Protein AF-A0A846NE81-F1 (afdb_monomer)

Secondary structure (DSSP, 8-state):
-HHHHH--SEEEEES-BPB-TTS-BB-TTS-B-TTT---THHHHH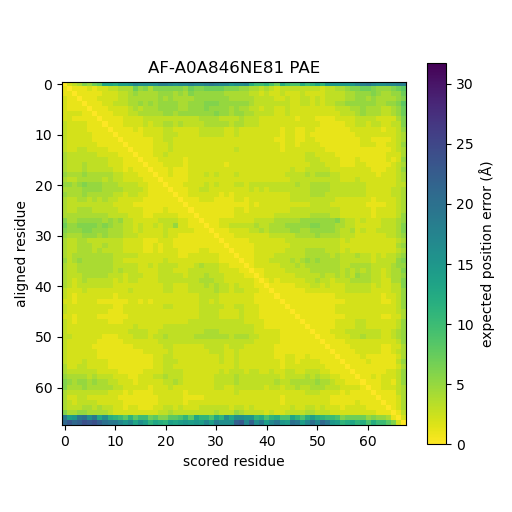HHHHTT-EEEEE-SSS-BTTS--

Solvent-accessible surface area (backbone atoms only — not comparable to full-atom values): 4160 Å² total; per-residue (Å²): 111,67,57,78,72,66,60,59,75,58,49,76,41,72,73,37,68,24,56,34,93,86,66,50,26,39,45,86,86,67,46,83,34,61,95,77,54,80,79,60,63,57,57,54,57,54,30,52,76,72,71,31,48,75,46,46,40,69,88,72,54,38,20,37,76,59,60,110

Structure (mmCIF, N/CA/C/O backbone):
data_AF-A0A846NE81-F1
#
_entry.id   AF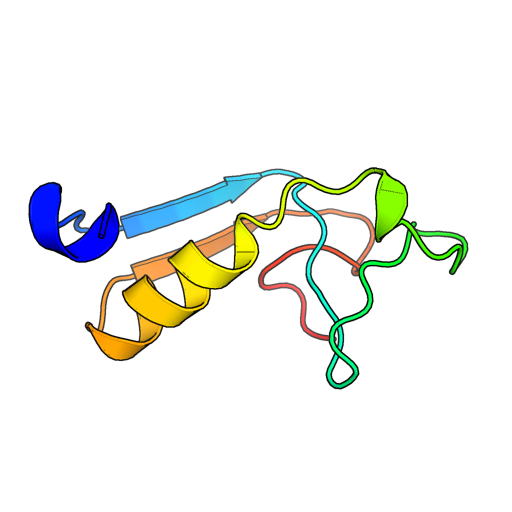-A0A846NE81-F1
#
loop_
_at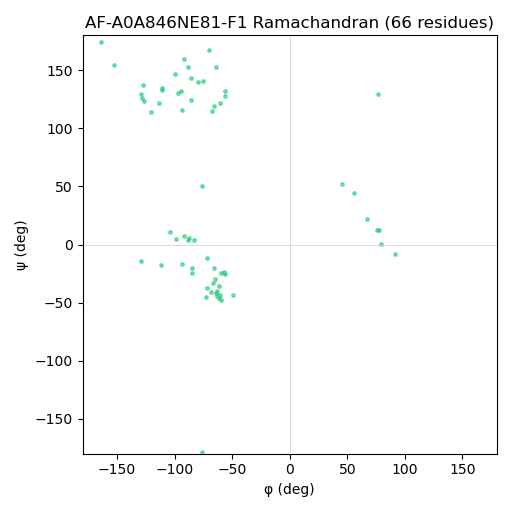om_site.group_PDB
_atom_site.id
_atom_site.type_symbol
_atom_site.label_atom_id
_atom_site.label_alt_id
_atom_site.label_comp_id
_atom_site.label_asym_id
_atom_site.label_entity_id
_atom_site.label_seq_id
_atom_site.pdbx_PDB_ins_code
_atom_site.Cartn_x
_atom_site.Cartn_y
_atom_site.Cartn_z
_atom_site.occupancy
_atom_site.B_iso_or_equiv
_atom_site.auth_seq_id
_atom_site.auth_comp_id
_atom_site.auth_asym_id
_atom_site.auth_atom_id
_atom_site.pdbx_PDB_model_num
ATOM 1 N N . GLN A 1 1 ? 2.516 3.762 14.030 1.00 75.75 1 GLN A N 1
ATOM 2 C CA . GLN A 1 1 ? 2.150 4.907 14.924 1.00 75.75 1 GLN A CA 1
ATOM 3 C C . GLN A 1 1 ? 0.828 5.566 14.524 1.00 75.75 1 GLN A C 1
ATOM 5 O O . GLN A 1 1 ? -0.009 5.776 15.389 1.00 75.75 1 GLN A O 1
ATOM 10 N N . MET A 1 2 ? 0.592 5.900 13.247 1.00 90.12 2 MET A N 1
ATOM 11 C CA . MET A 1 2 ? -0.676 6.541 12.849 1.00 90.12 2 MET A CA 1
ATOM 12 C C . MET A 1 2 ? -1.891 5.613 12.971 1.00 90.12 2 MET A C 1
ATOM 14 O O . MET A 1 2 ? -2.939 6.063 13.430 1.00 90.12 2 MET A O 1
ATOM 18 N N . ILE A 1 3 ? -1.755 4.336 12.590 1.00 94.25 3 ILE A N 1
ATOM 19 C CA . ILE A 1 3 ? -2.851 3.357 12.668 1.00 94.25 3 ILE A CA 1
ATOM 20 C C . ILE A 1 3 ? -3.321 3.170 14.115 1.00 94.25 3 ILE A C 1
ATOM 22 O O . ILE A 1 3 ? -4.516 3.246 14.386 1.00 94.25 3 ILE A O 1
ATOM 26 N N . GLU A 1 4 ? -2.380 3.020 15.046 1.00 90.00 4 GLU A N 1
ATOM 27 C CA . GLU A 1 4 ? -2.662 2.858 16.475 1.00 90.00 4 GLU A CA 1
ATOM 28 C C . GLU A 1 4 ? -3.336 4.094 17.094 1.00 90.00 4 GLU A C 1
ATOM 30 O O . GLU A 1 4 ? -4.291 3.960 17.861 1.00 90.00 4 GLU A O 1
ATOM 35 N N . THR A 1 5 ? -2.879 5.301 16.739 1.00 94.31 5 THR A N 1
ATOM 36 C CA . THR A 1 5 ? -3.429 6.553 17.281 1.00 94.31 5 THR A CA 1
ATOM 37 C C . THR A 1 5 ? -4.815 6.864 16.724 1.00 94.31 5 THR A C 1
ATOM 39 O O . THR A 1 5 ? -5.712 7.241 17.475 1.00 94.31 5 THR A O 1
ATOM 42 N N . LEU A 1 6 ? -5.004 6.728 15.408 1.00 95.75 6 LEU A N 1
ATOM 43 C CA . LEU A 1 6 ? -6.247 7.124 14.740 1.00 95.75 6 LEU A CA 1
ATOM 44 C C . LEU A 1 6 ? -7.323 6.035 14.787 1.00 95.75 6 LEU A C 1
ATOM 46 O O . LEU A 1 6 ? -8.504 6.354 14.680 1.00 95.75 6 LEU A O 1
ATOM 50 N N . LYS A 1 7 ? -6.926 4.764 14.930 1.00 94.06 7 LYS A N 1
ATOM 51 C CA . LYS A 1 7 ? -7.810 3.585 14.943 1.00 94.06 7 LYS A CA 1
ATOM 52 C C . LYS A 1 7 ? -8.860 3.621 13.822 1.00 94.06 7 LYS A C 1
ATOM 54 O O . LYS A 1 7 ? -10.062 3.507 14.099 1.00 94.06 7 LYS A O 1
ATOM 59 N N . PRO A 1 8 ? -8.440 3.823 12.558 1.00 96.56 8 PRO A N 1
ATOM 60 C CA . PRO A 1 8 ? -9.383 3.947 11.462 1.00 96.56 8 PRO A CA 1
ATOM 61 C C . PRO A 1 8 ? -10.151 2.636 11.265 1.00 96.56 8 PRO A C 1
ATOM 63 O O . PRO A 1 8 ? -9.654 1.550 11.553 1.00 96.56 8 PRO A O 1
ATOM 66 N N . LYS A 1 9 ? -11.376 2.732 10.740 1.00 97.44 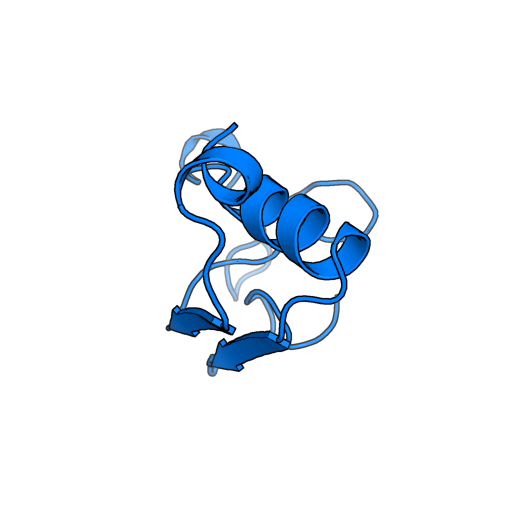9 LYS A N 1
ATOM 67 C CA . LYS A 1 9 ? -12.162 1.551 10.341 1.00 97.44 9 LYS A CA 1
ATOM 68 C C . LYS A 1 9 ? -11.835 1.066 8.931 1.00 97.44 9 LYS A C 1
ATOM 70 O O . LYS A 1 9 ? -12.092 -0.094 8.626 1.00 97.44 9 LYS A O 1
ATOM 75 N N . ALA A 1 10 ? -11.255 1.934 8.106 1.00 97.50 10 ALA A N 1
ATOM 76 C CA . ALA A 1 10 ? -10.745 1.595 6.790 1.00 97.50 10 ALA A CA 1
ATOM 77 C C . ALA A 1 10 ? -9.594 2.528 6.391 1.00 97.50 10 ALA A C 1
ATOM 79 O O . ALA A 1 10 ? -9.540 3.677 6.836 1.00 97.50 10 ALA A O 1
ATOM 80 N N . ILE A 1 11 ? -8.714 2.050 5.514 1.00 97.12 11 ILE A N 1
ATOM 81 C CA . ILE A 1 11 ? -7.726 2.861 4.798 1.00 97.12 11 ILE A CA 1
ATOM 82 C C . ILE A 1 11 ? -7.837 2.581 3.299 1.00 97.12 11 ILE A C 1
ATOM 84 O O . ILE A 1 11 ? -7.999 1.436 2.875 1.00 97.12 11 ILE A O 1
ATOM 88 N N . ILE A 1 12 ? -7.779 3.644 2.500 1.00 97.38 12 ILE A N 1
ATOM 89 C CA . ILE A 1 12 ? -8.026 3.595 1.059 1.00 97.38 12 ILE A CA 1
ATOM 90 C C . ILE A 1 12 ? -6.829 4.226 0.349 1.00 97.38 12 ILE A C 1
ATOM 92 O O . ILE A 1 12 ? -6.475 5.373 0.623 1.00 97.38 12 ILE A O 1
ATOM 96 N N . ALA A 1 13 ? -6.202 3.475 -0.553 1.00 96.44 13 ALA A N 1
ATOM 97 C CA . ALA A 1 13 ? -5.212 3.976 -1.498 1.00 96.44 13 ALA A CA 1
ATOM 98 C C . ALA A 1 13 ? -5.888 4.255 -2.842 1.00 96.44 13 ALA A C 1
ATOM 100 O O . ALA A 1 13 ? -6.575 3.389 -3.376 1.00 96.44 13 ALA A O 1
ATOM 101 N N . ILE A 1 14 ? -5.650 5.446 -3.390 1.00 96.88 14 ILE A N 1
ATOM 102 C CA . ILE A 1 14 ? -6.079 5.832 -4.737 1.00 96.88 14 ILE A CA 1
ATOM 103 C C . ILE A 1 14 ? -4.824 6.182 -5.520 1.00 96.88 14 ILE A C 1
ATOM 105 O O . ILE A 1 14 ? -4.142 7.145 -5.166 1.00 96.88 14 ILE A O 1
ATOM 109 N N . GLU A 1 15 ? -4.512 5.395 -6.545 1.00 95.56 15 GLU A N 1
ATOM 110 C CA . GLU A 1 15 ? -3.386 5.643 -7.446 1.00 95.56 15 GLU A CA 1
ATOM 111 C C . GLU A 1 15 ? -2.045 5.771 -6.699 1.00 95.56 15 GLU A C 1
ATOM 113 O O . GLU A 1 15 ? -1.238 6.688 -6.892 1.00 95.56 15 GLU A O 1
ATOM 118 N N . ARG A 1 16 ? -1.823 4.865 -5.739 1.00 95.19 16 ARG A N 1
ATOM 119 C CA . ARG A 1 16 ? -0.606 4.836 -4.917 1.00 95.19 16 ARG A CA 1
ATOM 120 C C . ARG A 1 16 ? 0.193 3.586 -5.213 1.00 95.19 16 ARG A C 1
ATOM 122 O O . ARG A 1 16 ? -0.296 2.489 -4.980 1.00 95.19 16 ARG A O 1
ATOM 129 N N . ARG A 1 17 ? 1.446 3.761 -5.643 1.00 94.88 17 ARG A N 1
ATOM 130 C CA . ARG A 1 17 ? 2.361 2.654 -5.954 1.00 94.88 17 ARG A CA 1
ATOM 131 C C . ARG A 1 17 ? 2.530 1.714 -4.762 1.00 94.88 17 ARG A C 1
ATOM 133 O O . ARG A 1 17 ? 2.799 2.158 -3.644 1.00 94.88 17 ARG A O 1
ATOM 140 N N . GLY A 1 18 ? 2.404 0.422 -5.029 1.00 94.88 18 GLY A N 1
ATOM 141 C CA . GLY A 1 18 ? 2.738 -0.666 -4.127 1.00 94.88 18 GLY A CA 1
ATOM 142 C C . GLY A 1 18 ? 4.200 -1.073 -4.282 1.00 94.88 18 GLY A C 1
ATOM 143 O O . GLY A 1 18 ? 4.814 -0.889 -5.335 1.00 94.88 18 GLY A O 1
ATOM 144 N N . ARG A 1 19 ? 4.774 -1.620 -3.209 1.00 93.62 19 ARG A N 1
ATOM 145 C CA . ARG A 1 19 ? 6.080 -2.284 -3.273 1.00 93.62 19 ARG A CA 1
ATOM 146 C C . ARG A 1 19 ? 5.882 -3.737 -3.686 1.00 93.62 19 ARG A C 1
ATOM 148 O O . ARG A 1 19 ? 4.932 -4.361 -3.224 1.00 93.62 19 ARG A O 1
ATOM 155 N N . ASN A 1 20 ? 6.801 -4.276 -4.477 1.00 91.75 20 ASN A N 1
ATOM 156 C CA . ASN A 1 20 ? 6.837 -5.710 -4.747 1.00 91.75 20 ASN A CA 1
ATOM 157 C C . ASN A 1 20 ? 7.417 -6.513 -3.567 1.00 91.75 20 ASN A C 1
ATOM 159 O O . ASN A 1 20 ? 7.837 -5.939 -2.559 1.00 91.75 20 ASN A O 1
ATOM 163 N N . GLU A 1 21 ? 7.523 -7.835 -3.720 1.00 90.38 21 GLU A N 1
ATOM 164 C CA . GLU A 1 21 ? 8.120 -8.740 -2.721 1.00 90.38 21 GLU A CA 1
ATOM 165 C C . GLU A 1 21 ? 9.563 -8.368 -2.327 1.00 90.38 21 GLU A C 1
ATOM 167 O O . GLU A 1 21 ? 10.012 -8.663 -1.221 1.00 90.38 21 GLU A O 1
ATOM 172 N N . LYS A 1 22 ? 10.296 -7.672 -3.208 1.00 92.56 22 LYS A N 1
ATOM 173 C CA . LYS A 1 22 ? 11.660 -7.171 -2.959 1.00 92.56 22 LYS A CA 1
ATOM 174 C C . LYS A 1 22 ? 11.685 -5.778 -2.318 1.00 92.56 22 LYS A C 1
ATOM 176 O O . LYS A 1 22 ? 12.755 -5.200 -2.152 1.00 92.56 22 LYS A O 1
ATOM 181 N N . GLY A 1 23 ? 10.526 -5.209 -1.991 1.00 92.06 23 GLY A N 1
ATOM 182 C CA . GLY A 1 23 ? 10.400 -3.873 -1.413 1.00 92.06 23 GLY A CA 1
ATOM 183 C C . GLY A 1 23 ? 10.587 -2.721 -2.406 1.00 92.06 23 GLY A C 1
ATOM 184 O O . GLY A 1 23 ? 10.717 -1.574 -1.978 1.00 92.06 23 GLY A O 1
ATOM 185 N N . VAL A 1 24 ? 10.590 -2.992 -3.715 1.00 94.00 24 VAL A N 1
ATOM 186 C CA . VAL A 1 24 ? 10.801 -1.987 -4.766 1.00 94.00 24 VAL A CA 1
ATOM 187 C C . VAL A 1 24 ? 9.466 -1.467 -5.286 1.00 94.00 24 VAL A C 1
ATOM 189 O O . VAL A 1 24 ? 8.574 -2.244 -5.628 1.00 94.00 24 VAL A O 1
ATOM 192 N N . TYR A 1 25 ? 9.348 -0.144 -5.373 1.00 95.19 25 TYR A N 1
ATOM 193 C CA . TYR A 1 25 ? 8.200 0.533 -5.967 1.00 95.19 25 TYR A CA 1
ATOM 194 C C . TYR A 1 25 ? 8.519 0.796 -7.431 1.00 95.19 25 TYR A C 1
ATOM 196 O O . TYR A 1 25 ? 9.443 1.547 -7.729 1.00 95.19 25 TYR A O 1
ATOM 204 N N . HIS A 1 26 ? 7.772 0.189 -8.345 1.00 95.12 26 HIS A N 1
ATOM 205 C CA . HIS A 1 26 ? 8.005 0.367 -9.774 1.00 95.12 26 HIS A CA 1
ATOM 206 C C . HIS A 1 26 ? 7.033 1.386 -10.353 1.00 95.12 26 HIS A C 1
ATOM 208 O O . HIS A 1 26 ? 5.887 1.471 -9.923 1.00 95.12 26 HIS A O 1
ATOM 214 N 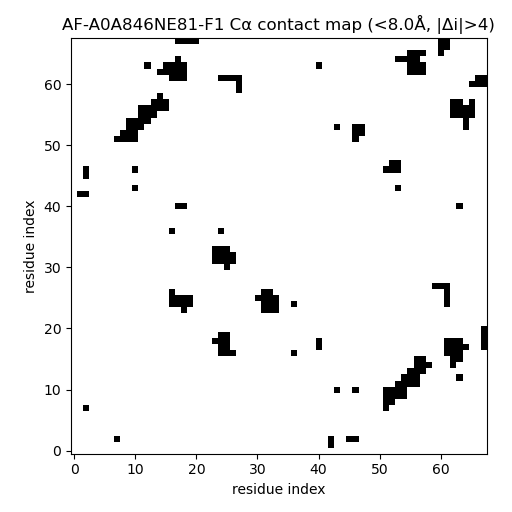N . SER A 1 27 ? 7.466 2.156 -11.347 1.00 94.00 27 SER A N 1
ATOM 215 C CA . SER A 1 27 ? 6.530 2.801 -12.276 1.00 94.00 27 SER A CA 1
ATOM 216 C C . SER A 1 27 ? 5.872 1.752 -13.177 1.00 94.00 27 SER A C 1
ATOM 218 O O . SER A 1 27 ? 6.378 0.637 -13.291 1.00 94.00 27 SER A O 1
ATOM 220 N N . TRP A 1 28 ? 4.813 2.125 -13.900 1.00 89.75 28 TRP A N 1
ATOM 221 C CA . TRP A 1 28 ? 4.175 1.238 -14.883 1.00 89.75 28 TRP A CA 1
ATOM 222 C C . TRP A 1 28 ? 5.146 0.734 -15.973 1.00 89.75 28 TRP A C 1
ATOM 224 O O . TRP A 1 28 ? 4.944 -0.324 -16.554 1.00 89.75 28 TRP A O 1
ATOM 234 N N . LYS A 1 29 ? 6.243 1.467 -16.225 1.00 92.88 29 LYS A N 1
ATOM 235 C CA . LYS A 1 29 ? 7.316 1.077 -17.159 1.00 92.88 29 LYS A CA 1
ATOM 236 C C . LYS A 1 29 ? 8.411 0.211 -16.521 1.00 92.88 29 LYS A C 1
ATOM 238 O O . LYS A 1 29 ? 9.433 -0.026 -17.155 1.00 92.88 29 LYS A O 1
ATOM 243 N N . GLY A 1 30 ? 8.262 -0.196 -15.261 1.00 92.75 30 GLY A N 1
ATOM 244 C CA . GLY A 1 30 ? 9.258 -0.999 -14.548 1.00 92.75 30 GLY A CA 1
ATOM 245 C C . GLY A 1 30 ? 10.479 -0.222 -14.040 1.00 92.75 30 GLY A C 1
ATOM 246 O O . GLY A 1 30 ? 11.457 -0.838 -13.634 1.00 92.75 30 GLY A O 1
ATOM 247 N N . MET A 1 31 ? 10.460 1.117 -14.041 1.00 96.06 31 MET A N 1
ATOM 248 C CA . MET A 1 31 ? 11.550 1.909 -13.442 1.00 96.06 31 MET A CA 1
ATOM 249 C C . MET A 1 31 ? 11.461 1.897 -11.915 1.00 96.06 31 MET A C 1
ATOM 251 O O . MET A 1 31 ? 10.355 2.029 -11.387 1.00 96.06 31 MET A O 1
ATOM 255 N N . ASP A 1 32 ? 12.605 1.814 -11.231 1.00 96.56 32 ASP A N 1
ATOM 256 C CA . ASP A 1 32 ? 12.687 1.933 -9.773 1.00 96.56 32 ASP A CA 1
ATOM 257 C C . ASP A 1 32 ? 12.340 3.362 -9.324 1.00 96.56 32 ASP A C 1
ATOM 259 O O . ASP A 1 32 ? 13.039 4.330 -9.627 1.00 96.56 32 ASP A O 1
ATOM 263 N N . MET A 1 33 ? 11.238 3.483 -8.591 1.00 96.44 33 MET A N 1
ATOM 264 C CA . MET A 1 33 ? 10.733 4.731 -8.026 1.00 96.44 33 MET A CA 1
ATOM 265 C C . MET A 1 33 ? 11.113 4.898 -6.557 1.00 96.44 33 MET A C 1
ATOM 267 O O . MET A 1 33 ? 10.687 5.864 -5.923 1.00 96.44 33 MET A O 1
ATOM 271 N N . ASN A 1 34 ? 11.914 3.996 -5.986 1.00 95.88 34 ASN A N 1
ATOM 272 C CA . ASN A 1 34 ? 12.288 4.037 -4.582 1.00 95.88 34 ASN A CA 1
ATOM 273 C C . ASN A 1 34 ? 12.797 5.396 -4.087 1.00 95.88 34 ASN A C 1
ATOM 275 O O . ASN A 1 34 ? 12.351 5.774 -3.000 1.00 95.88 34 ASN A O 1
ATOM 279 N N . PRO A 1 35 ? 13.657 6.117 -4.836 1.00 96.94 35 PRO A N 1
ATOM 280 C CA . PRO A 1 35 ? 14.173 7.422 -4.424 1.00 96.94 35 PRO A CA 1
ATOM 281 C C . PRO A 1 35 ? 13.109 8.523 -4.336 1.00 96.94 35 PRO A C 1
ATOM 283 O O . PRO A 1 35 ? 13.329 9.531 -3.672 1.00 96.94 35 PRO A O 1
ATOM 286 N N . TYR A 1 36 ? 11.971 8.346 -5.010 1.00 94.56 36 TYR A N 1
ATOM 287 C CA . TYR A 1 36 ? 10.931 9.369 -5.158 1.00 94.56 36 TYR A CA 1
ATOM 288 C C . TYR A 1 36 ? 9.643 9.027 -4.407 1.00 94.56 36 TYR A C 1
ATOM 290 O O . TYR A 1 36 ? 8.796 9.892 -4.191 1.00 94.56 36 TYR A O 1
ATOM 298 N N . GLU A 1 37 ? 9.460 7.760 -4.041 1.00 93.44 37 GLU A N 1
ATOM 299 C CA . GLU A 1 37 ? 8.196 7.278 -3.508 1.00 93.44 37 GLU A CA 1
ATOM 300 C C . GLU A 1 37 ? 8.095 7.492 -1.995 1.00 93.44 37 GLU A C 1
ATOM 302 O O . GLU A 1 37 ? 8.909 6.984 -1.215 1.00 93.44 37 GLU A O 1
ATOM 307 N N . ALA A 1 38 ? 7.033 8.177 -1.569 1.00 91.62 38 ALA A N 1
ATOM 308 C CA . ALA A 1 38 ? 6.660 8.236 -0.164 1.00 91.62 38 ALA A CA 1
ATOM 309 C C . ALA A 1 38 ? 6.230 6.837 0.301 1.00 91.62 38 ALA A C 1
ATOM 311 O O . ALA A 1 38 ? 5.259 6.269 -0.207 1.00 91.62 38 ALA A O 1
ATOM 312 N N . LYS A 1 39 ? 6.944 6.285 1.288 1.00 91.06 39 LYS A N 1
ATOM 313 C CA . LYS A 1 39 ? 6.812 4.896 1.764 1.00 91.06 39 LYS A CA 1
ATOM 314 C C . LYS A 1 39 ? 5.580 4.670 2.647 1.00 91.06 39 LYS A C 1
ATOM 316 O O . LYS A 1 39 ? 5.675 4.088 3.719 1.00 91.06 39 LYS A O 1
ATOM 321 N N . ILE A 1 40 ? 4.413 5.109 2.182 1.00 91.38 40 ILE A N 1
ATOM 322 C CA . ILE A 1 40 ? 3.142 4.989 2.908 1.00 91.38 40 ILE A CA 1
ATOM 323 C C . ILE A 1 40 ? 2.607 3.552 2.950 1.00 91.38 40 ILE A C 1
ATOM 325 O O . ILE A 1 40 ? 1.683 3.271 3.705 1.00 91.38 40 ILE A O 1
A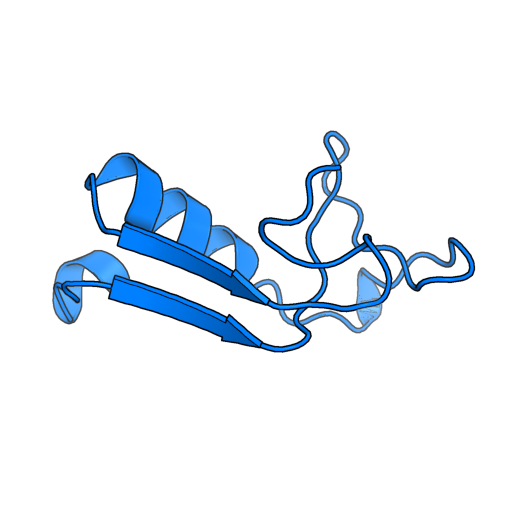TOM 329 N N . GLY A 1 41 ? 3.178 2.634 2.160 1.00 91.50 41 GLY A N 1
ATOM 330 C CA . GLY A 1 41 ? 2.764 1.229 2.132 1.00 91.50 41 GLY A CA 1
ATOM 331 C C . GLY A 1 41 ? 2.892 0.527 3.488 1.00 91.50 41 GLY A C 1
ATOM 332 O O . GLY A 1 41 ? 2.143 -0.405 3.758 1.00 91.50 41 GLY A O 1
ATOM 333 N N . THR A 1 42 ? 3.767 1.006 4.376 1.00 91.94 42 THR A N 1
ATOM 334 C CA . THR A 1 42 ? 3.892 0.476 5.744 1.00 91.94 42 THR A CA 1
ATOM 335 C C . THR A 1 42 ? 2.634 0.703 6.583 1.00 91.94 42 THR A C 1
ATOM 337 O O . THR A 1 42 ? 2.311 -0.130 7.423 1.00 91.94 42 THR A O 1
ATOM 340 N N . LEU A 1 43 ? 1.872 1.773 6.323 1.00 94.44 43 LEU A N 1
ATOM 341 C CA . LEU A 1 43 ? 0.592 2.020 6.996 1.00 94.44 43 LEU A CA 1
ATOM 342 C C . LEU A 1 43 ? -0.454 0.967 6.626 1.00 94.44 43 LEU A C 1
ATOM 344 O O . LEU A 1 43 ? -1.279 0.608 7.460 1.00 94.44 43 LEU A O 1
ATOM 348 N N . PHE A 1 44 ? -0.407 0.453 5.396 1.00 94.69 44 PHE A N 1
ATOM 349 C CA . PHE A 1 44 ? -1.287 -0.629 4.960 1.00 94.69 44 PHE A C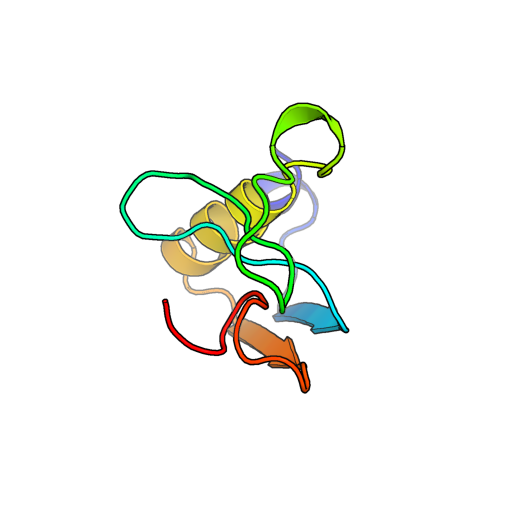A 1
ATOM 350 C C . PHE A 1 44 ? -0.886 -1.952 5.614 1.00 94.69 44 PHE A C 1
ATOM 352 O O . PHE A 1 44 ? -1.764 -2.700 6.032 1.00 94.69 44 PHE A O 1
ATOM 359 N N . ASP A 1 45 ? 0.415 -2.212 5.787 1.00 92.94 45 ASP A N 1
ATOM 360 C CA . ASP A 1 45 ? 0.880 -3.383 6.539 1.00 92.94 45 ASP A CA 1
ATOM 361 C C . ASP A 1 45 ? 0.439 -3.328 8.010 1.00 92.94 45 ASP A C 1
ATOM 363 O O . ASP A 1 45 ? -0.019 -4.331 8.554 1.00 92.94 45 ASP A O 1
ATOM 367 N N . GLU A 1 46 ? 0.572 -2.162 8.657 1.00 95.06 46 GLU A N 1
ATOM 368 C CA . GLU A 1 46 ? 0.073 -1.926 10.019 1.00 95.06 46 GLU A CA 1
ATOM 369 C C . GLU A 1 46 ? -1.448 -2.145 10.085 1.00 95.06 46 GLU A C 1
ATOM 371 O O . GLU A 1 46 ? -1.922 -2.886 10.942 1.00 95.06 46 GLU A O 1
ATOM 376 N N . ALA A 1 47 ? -2.215 -1.570 9.152 1.00 96.12 47 ALA A N 1
ATOM 377 C CA . ALA A 1 47 ? -3.670 -1.710 9.113 1.00 96.12 47 ALA A CA 1
ATOM 378 C C . ALA A 1 47 ? -4.120 -3.173 8.942 1.00 96.12 47 ALA A C 1
ATOM 380 O O . ALA A 1 47 ? -5.012 -3.626 9.657 1.00 96.12 47 ALA A O 1
ATOM 381 N N . MET A 1 48 ? -3.474 -3.930 8.047 1.00 94.12 48 MET A N 1
ATOM 382 C CA . MET A 1 48 ? -3.785 -5.348 7.836 1.00 94.12 48 MET A CA 1
ATOM 383 C C . MET A 1 48 ? -3.514 -6.193 9.084 1.00 94.12 48 MET A C 1
ATOM 385 O O . MET A 1 48 ? -4.316 -7.066 9.409 1.00 94.12 48 MET A O 1
ATOM 389 N N . LYS A 1 49 ? -2.419 -5.924 9.810 1.00 95.12 49 LYS A N 1
ATOM 390 C CA . LYS A 1 49 ? -2.105 -6.624 11.069 1.00 95.12 49 LYS A CA 1
ATOM 391 C C . LYS A 1 49 ? -3.172 -6.404 12.141 1.00 95.12 49 LYS A C 1
ATOM 393 O O . LYS A 1 49 ? -3.479 -7.330 12.881 1.00 95.12 49 LYS A O 1
ATOM 398 N N . GLU A 1 50 ? -3.755 -5.211 12.185 1.00 95.06 50 GLU A N 1
ATOM 399 C CA . GLU A 1 50 ? -4.829 -4.839 13.115 1.00 95.06 50 GLU A CA 1
ATOM 400 C C . GLU A 1 50 ? -6.230 -5.278 12.636 1.00 95.06 50 GLU A C 1
ATOM 402 O O . GLU A 1 50 ? -7.238 -4.945 13.261 1.00 95.06 50 GLU A O 1
ATOM 407 N N . GLY A 1 51 ? -6.331 -6.000 11.511 1.00 96.12 51 GLY A N 1
ATOM 408 C CA . GLY A 1 51 ? -7.614 -6.430 10.944 1.00 96.12 51 GLY A CA 1
ATOM 409 C C . GLY A 1 51 ? -8.478 -5.279 10.413 1.00 96.12 51 GLY A C 1
ATOM 410 O O . GLY A 1 51 ? -9.699 -5.411 10.319 1.00 96.12 51 GLY A O 1
ATOM 411 N N . ILE A 1 52 ? -7.868 -4.137 10.087 1.00 97.56 52 ILE A N 1
ATOM 412 C CA . ILE A 1 52 ? -8.551 -2.971 9.519 1.00 97.56 52 ILE A CA 1
ATOM 413 C C . ILE A 1 52 ? -8.774 -3.200 8.022 1.00 97.56 52 ILE A C 1
ATOM 415 O O . ILE A 1 52 ? -7.895 -3.697 7.319 1.00 97.56 52 ILE A O 1
ATOM 419 N N . LEU A 1 53 ? -9.944 -2.793 7.519 1.00 97.50 53 LEU A N 1
ATOM 420 C CA . LEU A 1 53 ? -10.266 -2.881 6.098 1.00 97.50 53 LEU A CA 1
ATOM 421 C C . LEU A 1 53 ? -9.279 -2.049 5.265 1.00 97.50 53 LEU A C 1
ATOM 423 O O . LEU A 1 53 ? -9.177 -0.832 5.435 1.00 97.50 53 LEU A O 1
ATOM 427 N N . THR A 1 54 ? -8.588 -2.695 4.332 1.00 97.25 54 THR A N 1
ATOM 428 C CA . THR A 1 54 ? -7.702 -2.036 3.371 1.00 97.25 54 THR A CA 1
ATOM 429 C C . THR A 1 54 ? -8.301 -2.119 1.970 1.00 97.25 54 THR A C 1
ATOM 431 O O . THR A 1 54 ? -8.808 -3.159 1.556 1.00 97.25 54 THR A O 1
ATOM 434 N N . ILE A 1 55 ? -8.283 -1.002 1.241 1.00 97.19 55 ILE A N 1
ATOM 435 C CA . ILE A 1 55 ? -8.792 -0.921 -0.133 1.00 97.19 55 ILE A CA 1
ATOM 436 C C . ILE A 1 55 ? -7.722 -0.277 -1.011 1.00 97.19 55 ILE A C 1
ATOM 438 O O . ILE A 1 55 ? -7.200 0.790 -0.683 1.00 97.19 55 ILE A O 1
ATOM 442 N N . GLY A 1 56 ? -7.413 -0.931 -2.127 1.00 96.44 56 GLY A N 1
ATOM 443 C CA . GLY A 1 56 ? -6.553 -0.414 -3.183 1.00 96.44 56 GLY A CA 1
ATOM 444 C C . GLY A 1 56 ? -7.356 -0.114 -4.441 1.00 96.44 56 GLY A C 1
ATOM 445 O O . GLY A 1 56 ? -8.171 -0.935 -4.857 1.00 96.44 56 GLY A O 1
ATOM 446 N N . ILE A 1 57 ? -7.1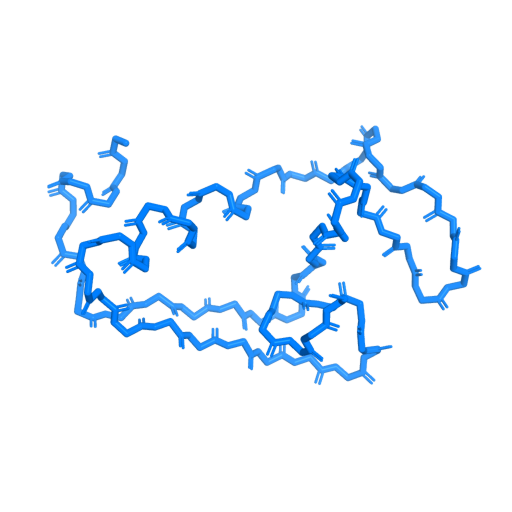37 1.058 -5.028 1.00 97.44 57 ILE A N 1
ATOM 447 C CA . ILE A 1 57 ? -7.717 1.476 -6.305 1.00 97.44 57 ILE A CA 1
ATOM 448 C C . ILE A 1 57 ? -6.564 1.947 -7.191 1.00 97.44 57 ILE A C 1
ATOM 450 O O . ILE A 1 57 ? -5.799 2.823 -6.780 1.00 97.44 57 ILE A O 1
ATOM 454 N N . GLY A 1 58 ? -6.456 1.378 -8.387 1.00 95.75 58 GLY A N 1
ATOM 455 C CA . GLY A 1 58 ? -5.451 1.749 -9.381 1.00 95.75 58 GLY A CA 1
ATOM 456 C C . GLY A 1 58 ? -5.806 1.224 -10.767 1.00 95.75 58 GLY A C 1
ATOM 457 O O . GLY A 1 58 ? -6.780 0.476 -10.915 1.00 95.75 58 GLY A O 1
ATOM 458 N N . ASP A 1 59 ? -5.017 1.618 -11.762 1.00 95.75 59 ASP A N 1
ATOM 459 C CA . ASP A 1 59 ? -5.218 1.252 -13.166 1.00 95.75 59 ASP A CA 1
ATOM 460 C C . ASP A 1 59 ? -3.961 0.682 -13.857 1.00 95.75 59 ASP A C 1
ATOM 462 O O . ASP A 1 59 ? -4.079 0.058 -14.916 1.00 95.75 59 ASP A O 1
ATOM 466 N N . GLY A 1 60 ? -2.777 0.827 -13.252 1.00 92.88 60 GLY A N 1
ATOM 467 C CA . GLY A 1 60 ? -1.495 0.398 -13.807 1.00 92.88 60 GLY A CA 1
ATOM 468 C C . GLY A 1 60 ? -1.043 -1.000 -13.382 1.00 92.88 60 GLY A C 1
ATOM 469 O O . GLY A 1 60 ? -0.159 -1.581 -14.016 1.00 92.88 60 GLY A O 1
ATOM 470 N N . GLY A 1 61 ? -1.627 -1.551 -12.318 1.00 93.19 61 GLY A N 1
ATOM 471 C CA . GLY A 1 61 ? -1.266 -2.845 -11.730 1.00 93.19 61 GLY A CA 1
ATOM 472 C C . GLY A 1 61 ? -0.026 -2.808 -10.829 1.00 93.19 61 GLY A C 1
ATOM 473 O O . GLY A 1 61 ? 0.366 -3.831 -10.282 1.00 93.19 61 GLY A O 1
ATOM 474 N N . ASN A 1 62 ? 0.603 -1.646 -10.653 1.00 94.19 62 ASN A N 1
ATOM 475 C CA . ASN A 1 62 ? 1.753 -1.438 -9.770 1.00 94.19 62 ASN A CA 1
ATOM 476 C C . ASN A 1 62 ? 1.368 -0.726 -8.459 1.00 94.19 62 ASN A C 1
ATOM 478 O O . ASN A 1 62 ? 2.242 -0.255 -7.728 1.00 94.19 62 ASN A O 1
ATOM 482 N N . GLU A 1 63 ? 0.077 -0.590 -8.174 1.00 95.88 63 GLU A N 1
ATOM 483 C CA . GLU A 1 63 ? -0.493 0.098 -7.023 1.00 95.88 63 GLU A CA 1
ATOM 484 C C . GLU A 1 63 ? -0.739 -0.836 -5.833 1.00 95.88 63 GLU A C 1
ATOM 486 O O . GLU A 1 63 ? -0.830 -2.060 -5.940 1.00 95.88 63 GLU A O 1
ATOM 491 N N . ILE A 1 64 ? -0.855 -0.235 -4.650 1.00 95.50 64 ILE A N 1
ATOM 492 C CA . ILE A 1 64 ? -1.231 -0.929 -3.421 1.00 95.50 64 ILE A CA 1
ATOM 493 C C . ILE A 1 64 ? -2.578 -1.623 -3.641 1.00 95.50 64 ILE A C 1
ATOM 495 O O . ILE A 1 64 ? -3.553 -0.981 -4.020 1.00 95.50 64 ILE A O 1
ATOM 499 N N . GLY A 1 65 ? -2.636 -2.922 -3.342 1.00 93.25 65 GLY A N 1
ATOM 500 C CA . GLY A 1 65 ? -3.860 -3.724 -3.397 1.00 93.25 65 GLY A CA 1
ATOM 501 C C . GLY A 1 65 ? -4.132 -4.421 -4.732 1.00 93.25 65 GLY A C 1
ATOM 502 O O . GLY A 1 65 ? -5.009 -5.276 -4.766 1.00 93.25 65 GLY A O 1
ATOM 503 N N . LEU A 1 66 ? -3.371 -4.136 -5.794 1.00 92.62 66 LEU A N 1
ATOM 504 C CA . LEU A 1 66 ? -3.550 -4.789 -7.102 1.00 92.62 66 LEU A CA 1
ATOM 505 C C . LEU A 1 66 ? -2.694 -6.0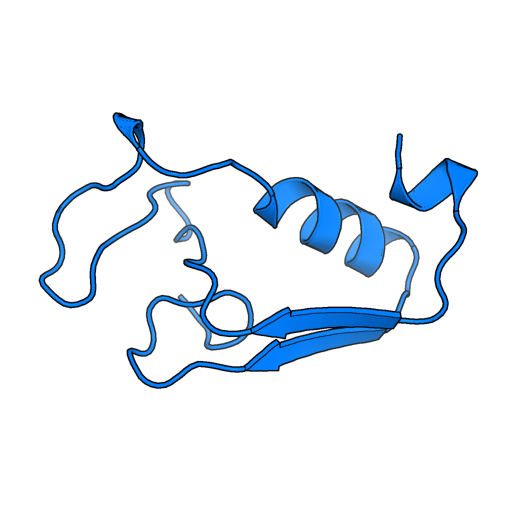44 -7.310 1.00 92.62 66 LEU A C 1
ATOM 507 O O . LEU A 1 66 ? -2.728 -6.643 -8.380 1.00 92.62 66 LEU A O 1
ATOM 511 N N . GLY A 1 67 ? -2.012 -6.492 -6.254 1.00 68.69 67 GLY A N 1
ATOM 512 C CA . GLY A 1 67 ? -1.123 -7.644 -6.303 1.00 68.69 67 GLY A CA 1
ATOM 513 C C . GLY A 1 67 ? 0.200 -7.277 -6.964 1.00 68.69 67 GLY A C 1
ATOM 514 O O . GLY A 1 67 ? 0.241 -6.691 -8.041 1.00 68.69 67 GLY A O 1
ATOM 515 N N . VAL A 1 68 ? 1.293 -7.618 -6.294 1.00 57.22 68 VAL A N 1
ATOM 516 C CA . VAL A 1 68 ? 2.620 -7.632 -6.906 1.00 57.22 68 VAL A CA 1
ATOM 517 C C . VAL A 1 68 ? 3.217 -8.999 -6.683 1.00 57.22 68 VAL A C 1
ATOM 519 O O . VAL A 1 68 ? 3.046 -9.495 -5.547 1.00 57.22 68 VAL A O 1
#

Mean predicted aligned error: 2.88 Å

Foldseek 3Di:
DCCVVVVDLEDEAAAAFDAAPVRFTADLVRDTCPVPHDPCVVVVVVCVVVVHHYYYHDDSCRTPPSHD

Nearest PDB structures (foldseek):
  5gkx-assembly1_B  TM=8.997E-01  e=5.206E-04  Thermococcus onnurineus NA1
  5gl2-assembly3_E  TM=8.974E-01  e=7.318E-04  Thermococcus onnurineus NA1
  4dwz-assembly9_C  TM=8.896E-01  e=1.657E-03  Thermococcus onnurineus NA1
  4fc5-assembly3_C  TM=8.780E-01  e=1.773E-03  Thermococcus onnurineus NA1
  5gl3-assembly1_B  TM=8.890E-01  e=4.015E-03  Thermococcus onnurineus NA1

Radius of gyration: 12.06 Å; Cα contacts (8 Å, |Δi|>4): 108; chains: 1; bounding box: 26×18×34 Å

Sequence (68 aa):
QMIETLKPKAIIAIERRGRNEKGVYHSWKGMDMNPYEAKIGTLFDEAMKEGILTIGIGDGGNEIGLGV

pLDDT: mean 93.35, std 6.19, range [57.22, 97.56]